Protein AF-A0A353R3P4-F1 (afdb_monomer)

pLDDT: mean 89.66, std 14.31, range [36.53, 98.06]

Structure (mmCIF, N/CA/C/O backbone):
data_AF-A0A353R3P4-F1
#
_entry.id   AF-A0A353R3P4-F1
#
loop_
_atom_site.group_PDB
_atom_site.id
_atom_site.type_symbol
_atom_site.label_atom_id
_atom_site.label_alt_id
_atom_site.label_comp_id
_atom_site.label_asym_id
_atom_site.label_entity_id
_atom_site.label_seq_id
_atom_site.pdbx_PDB_ins_code
_atom_site.Cartn_x
_atom_site.Cartn_y
_atom_site.Cartn_z
_atom_site.occupancy
_atom_site.B_iso_or_equiv
_atom_site.auth_seq_id
_atom_site.auth_comp_id
_atom_site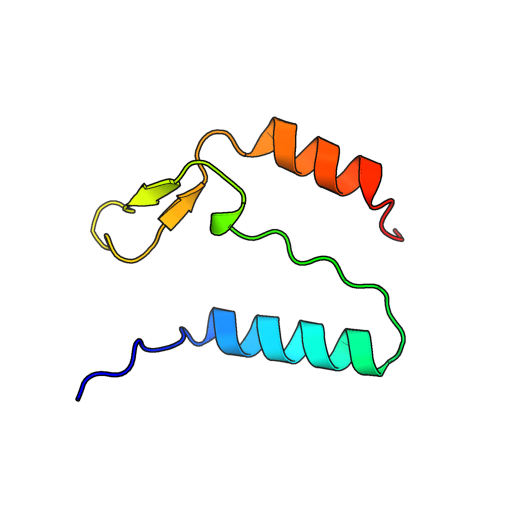.auth_asym_id
_atom_site.auth_atom_id
_atom_site.pdbx_PDB_model_num
ATOM 1 N N . ALA A 1 1 ? 24.287 -14.535 11.302 1.00 38.03 1 ALA A N 1
ATOM 2 C CA . ALA A 1 1 ? 22.812 -14.585 11.220 1.00 38.03 1 ALA A CA 1
ATOM 3 C C . ALA A 1 1 ? 22.284 -13.205 10.830 1.00 38.03 1 ALA A C 1
ATOM 5 O O . ALA A 1 1 ? 22.117 -12.356 11.696 1.00 38.03 1 ALA A O 1
ATOM 6 N N . TRP A 1 2 ? 22.093 -12.941 9.536 1.00 36.53 2 TRP A N 1
ATOM 7 C CA . TRP A 1 2 ? 21.506 -11.682 9.065 1.00 36.53 2 TRP A CA 1
ATOM 8 C C . TRP A 1 2 ? 20.003 -11.913 8.885 1.00 36.53 2 TRP A C 1
ATOM 10 O O . TRP A 1 2 ? 19.589 -12.683 8.025 1.00 36.53 2 TRP A O 1
ATOM 20 N N . LYS A 1 3 ? 19.182 -11.318 9.755 1.00 40.84 3 LYS A N 1
ATOM 21 C CA . LYS A 1 3 ? 17.726 -11.279 9.560 1.00 40.84 3 LYS A CA 1
ATOM 22 C C . LYS A 1 3 ? 17.415 -10.201 8.520 1.00 40.84 3 LYS A C 1
ATOM 24 O O . LYS A 1 3 ? 17.996 -9.123 8.646 1.00 40.84 3 LYS A O 1
ATOM 29 N N . PRO A 1 4 ? 16.527 -10.435 7.537 1.00 49.66 4 PRO A N 1
ATOM 30 C CA . PRO A 1 4 ? 16.130 -9.378 6.613 1.00 49.66 4 PRO A CA 1
ATOM 31 C C . PRO A 1 4 ? 15.673 -8.165 7.432 1.00 49.66 4 PRO A C 1
ATOM 33 O O . PRO A 1 4 ? 14.778 -8.273 8.272 1.00 49.66 4 PRO A O 1
ATOM 36 N N . GLN A 1 5 ? 16.366 -7.038 7.265 1.00 57.44 5 GLN A N 1
ATOM 37 C CA . GLN A 1 5 ? 16.007 -5.787 7.921 1.00 57.44 5 GLN A CA 1
ATOM 38 C C . GLN A 1 5 ? 14.645 -5.380 7.362 1.00 57.44 5 GLN A C 1
ATOM 40 O O . GLN A 1 5 ? 14.513 -5.082 6.177 1.00 57.44 5 GLN A O 1
ATOM 45 N N . ILE A 1 6 ? 13.608 -5.414 8.198 1.00 64.44 6 ILE A N 1
ATOM 46 C CA . ILE A 1 6 ? 12.334 -4.795 7.843 1.00 64.44 6 ILE A CA 1
ATOM 47 C C . ILE A 1 6 ? 12.597 -3.289 7.818 1.00 64.44 6 ILE A C 1
ATOM 49 O O . ILE A 1 6 ? 12.826 -2.689 8.867 1.00 64.44 6 ILE A O 1
ATOM 53 N N . ASN A 1 7 ? 12.595 -2.694 6.623 1.00 78.50 7 ASN A N 1
ATOM 54 C CA . ASN A 1 7 ? 12.803 -1.258 6.440 1.00 78.50 7 ASN A CA 1
ATOM 55 C C . ASN A 1 7 ? 11.874 -0.455 7.365 1.00 78.50 7 ASN A C 1
ATOM 57 O O . ASN A 1 7 ? 10.711 -0.824 7.552 1.00 78.50 7 ASN A O 1
ATOM 61 N N . GLY A 1 8 ? 12.361 0.667 7.909 1.00 83.56 8 GLY A N 1
ATOM 62 C CA . GLY A 1 8 ? 11.589 1.514 8.831 1.00 83.56 8 GLY A CA 1
ATOM 63 C C . GLY 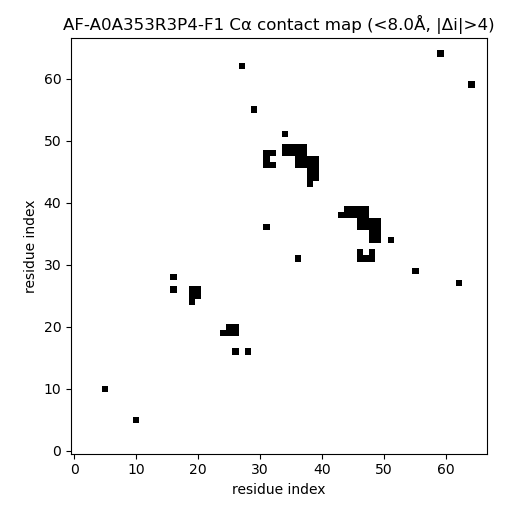A 1 8 ? 10.202 1.889 8.292 1.00 83.56 8 GLY A C 1
ATOM 64 O O . GLY A 1 8 ? 9.234 1.898 9.047 1.00 83.56 8 GLY A O 1
ATOM 65 N N . VAL A 1 9 ? 10.080 2.074 6.972 1.00 87.62 9 VAL A N 1
ATOM 66 C CA . VAL A 1 9 ? 8.802 2.302 6.274 1.00 87.62 9 VAL A CA 1
ATOM 67 C C . VAL A 1 9 ? 7.829 1.137 6.463 1.00 87.62 9 VAL A C 1
ATOM 69 O O . VAL A 1 9 ? 6.691 1.354 6.867 1.00 87.62 9 VAL A O 1
ATOM 72 N N . VAL A 1 10 ? 8.272 -0.102 6.229 1.00 88.00 10 VAL A N 1
ATOM 73 C CA . VAL A 1 10 ? 7.423 -1.296 6.373 1.00 88.00 10 VAL A CA 1
ATOM 74 C C . VAL A 1 10 ? 6.978 -1.448 7.823 1.00 88.00 10 VAL A C 1
ATOM 76 O O . VAL A 1 10 ? 5.807 -1.706 8.080 1.00 88.00 10 VAL A O 1
ATOM 79 N N . ARG A 1 11 ? 7.874 -1.209 8.790 1.00 90.00 11 ARG A N 1
ATOM 80 C CA . ARG A 1 11 ? 7.511 -1.240 10.214 1.00 90.00 11 ARG A CA 1
ATOM 81 C C . ARG A 1 11 ? 6.428 -0.211 10.548 1.00 90.00 11 ARG A C 1
ATOM 83 O O . ARG A 1 11 ? 5.477 -0.546 11.258 1.00 90.00 11 ARG A O 1
ATOM 90 N N . THR A 1 12 ? 6.564 1.019 10.059 1.00 93.62 12 THR A N 1
ATOM 91 C CA . THR A 1 12 ? 5.591 2.088 10.316 1.00 93.62 12 THR A CA 1
ATOM 92 C C . THR A 1 12 ? 4.244 1.785 9.661 1.00 93.62 12 THR A C 1
ATOM 94 O O . THR A 1 12 ? 3.226 1.853 10.347 1.00 93.62 12 THR A O 1
ATOM 97 N N . LEU A 1 13 ? 4.224 1.369 8.389 1.00 94.19 13 LEU A N 1
ATOM 98 C CA . LEU A 1 13 ? 2.989 1.019 7.678 1.00 94.19 13 LEU A CA 1
ATOM 99 C C . LEU A 1 13 ? 2.280 -0.193 8.301 1.00 94.19 13 LEU A C 1
ATOM 101 O O . LEU A 1 13 ? 1.070 -0.142 8.496 1.00 94.19 13 LEU A O 1
ATOM 105 N N . SER A 1 14 ? 3.011 -1.238 8.702 1.00 93.31 14 SER A N 1
ATOM 106 C CA . SER A 1 14 ? 2.424 -2.386 9.411 1.00 93.31 14 SER A CA 1
ATOM 107 C C . SER A 1 14 ? 1.875 -1.999 10.784 1.00 93.31 14 SER A C 1
ATOM 109 O O . SER A 1 14 ? 0.839 -2.501 11.209 1.00 93.31 14 SER A O 1
ATOM 111 N N . THR A 1 15 ? 2.548 -1.088 11.495 1.00 95.31 15 THR A N 1
ATOM 112 C CA . THR A 1 15 ? 2.038 -0.567 12.774 1.00 95.31 15 THR A CA 1
ATOM 113 C C . THR A 1 15 ? 0.753 0.235 12.566 1.00 95.31 15 THR A C 1
ATOM 115 O O . THR A 1 15 ? -0.172 0.104 13.367 1.00 95.31 15 THR A O 1
ATOM 118 N N . LEU A 1 16 ? 0.682 1.041 11.503 1.00 96.62 16 LEU A N 1
ATOM 119 C CA . LEU A 1 16 ? -0.511 1.805 11.146 1.00 96.62 16 LEU A CA 1
ATOM 120 C C . LEU A 1 16 ? -1.680 0.882 10.771 1.00 96.62 16 LEU A C 1
ATOM 122 O O . LEU A 1 16 ? -2.753 1.034 11.346 1.00 96.62 16 LEU A O 1
ATOM 126 N N . ASP A 1 17 ? -1.461 -0.099 9.887 1.00 96.56 17 ASP A N 1
ATOM 127 C CA . ASP A 1 17 ? -2.473 -1.098 9.500 1.00 96.56 17 ASP A CA 1
ATOM 128 C C . ASP A 1 17 ? -3.042 -1.816 10.732 1.00 96.56 17 ASP A C 1
ATOM 130 O O . ASP A 1 17 ? -4.255 -1.826 10.936 1.00 96.56 17 ASP A O 1
ATOM 134 N N . ASN A 1 18 ? -2.172 -2.310 11.619 1.00 97.00 18 ASN A N 1
ATOM 135 C CA . ASN A 1 18 ? -2.596 -2.974 12.852 1.00 97.00 18 ASN A CA 1
ATOM 136 C C . ASN A 1 18 ? -3.438 -2.061 13.754 1.00 97.00 18 ASN A C 1
ATOM 138 O O . ASN A 1 18 ? -4.443 -2.504 14.309 1.00 97.00 18 ASN A O 1
ATOM 142 N N . ARG A 1 19 ? -3.044 -0.791 13.914 1.00 98.06 19 ARG A N 1
ATOM 143 C CA . ARG A 1 19 ? -3.787 0.166 14.748 1.00 98.06 19 ARG A CA 1
ATOM 144 C C . ARG A 1 19 ? -5.148 0.507 14.150 1.00 98.06 19 ARG A C 1
ATOM 146 O O . ARG A 1 19 ? -6.126 0.511 14.885 1.00 98.06 19 ARG A O 1
ATOM 153 N N . LEU A 1 20 ? -5.223 0.753 12.844 1.00 97.50 20 LEU A N 1
ATOM 154 C CA . LEU A 1 20 ? -6.486 1.048 12.163 1.00 97.50 20 LEU A CA 1
ATOM 155 C C . LEU A 1 20 ? -7.455 -0.137 12.245 1.00 97.50 20 LEU A C 1
ATOM 157 O O . LEU A 1 20 ? -8.618 0.050 12.595 1.00 97.50 20 LEU A O 1
ATOM 161 N N . ARG A 1 21 ? -6.965 -1.363 12.032 1.00 97.50 21 ARG A N 1
ATOM 162 C CA . ARG A 1 21 ? -7.771 -2.579 12.225 1.00 97.50 21 ARG A CA 1
ATOM 163 C C . ARG A 1 21 ? -8.257 -2.731 13.664 1.00 97.50 21 ARG A C 1
ATOM 165 O O . ARG A 1 21 ? -9.408 -3.092 13.877 1.00 97.50 21 ARG A O 1
ATOM 172 N N . ALA A 1 22 ? -7.406 -2.440 14.650 1.00 97.88 22 ALA A N 1
ATOM 173 C CA . ALA A 1 22 ? -7.784 -2.494 16.064 1.00 97.88 22 ALA A CA 1
ATOM 174 C C . ALA A 1 22 ? -8.861 -1.460 16.440 1.00 97.88 22 ALA A C 1
ATOM 176 O O . ALA A 1 22 ? -9.617 -1.685 17.379 1.00 97.88 22 ALA A O 1
ATOM 177 N N . LEU A 1 23 ? -8.952 -0.354 15.696 1.00 97.75 23 LEU A N 1
ATOM 178 C CA . LEU A 1 23 ? -10.014 0.647 15.827 1.00 97.75 23 LEU A CA 1
ATOM 179 C C . LEU A 1 23 ? -11.305 0.264 15.081 1.00 97.75 23 LEU A C 1
ATOM 181 O O . LEU A 1 23 ? -12.267 1.023 15.108 1.00 97.75 23 LEU A O 1
ATOM 185 N N . GLY A 1 24 ? -11.349 -0.908 14.438 1.00 97.38 24 GLY A N 1
ATOM 186 C CA . GLY A 1 24 ? -12.523 -1.403 13.718 1.00 97.38 24 GLY A CA 1
ATOM 187 C C . GLY A 1 24 ? -12.579 -1.005 12.244 1.00 97.38 24 GLY A C 1
ATOM 1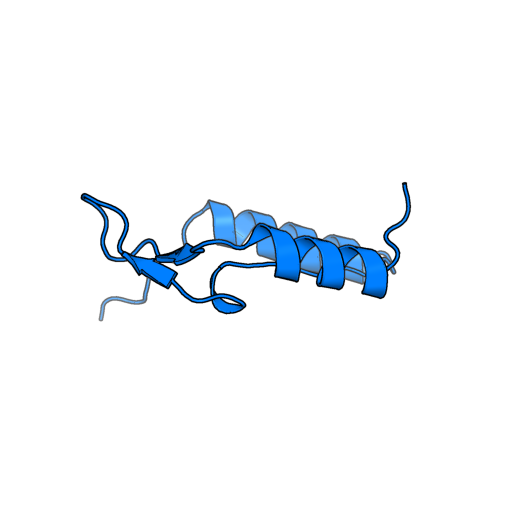88 O O . GLY A 1 24 ? -13.550 -1.345 11.573 1.00 97.38 24 GLY A O 1
ATOM 189 N N . HIS A 1 25 ? -11.551 -0.337 11.711 1.00 97.06 25 HIS A N 1
ATOM 190 C CA . HIS A 1 25 ? -11.512 0.003 10.291 1.00 97.06 25 HIS A CA 1
ATOM 191 C C . HIS A 1 25 ? -11.173 -1.216 9.434 1.00 97.06 25 HIS A C 1
ATOM 193 O O . HIS A 1 25 ? -10.239 -1.978 9.717 1.00 97.06 25 HIS A O 1
ATOM 199 N N . LEU A 1 26 ? -11.890 -1.361 8.322 1.00 96.31 26 LEU A N 1
ATOM 200 C CA . LEU A 1 26 ? -11.512 -2.292 7.274 1.00 96.31 26 LEU A CA 1
ATOM 201 C C . LEU A 1 26 ? -10.346 -1.687 6.486 1.00 96.31 26 LEU A C 1
ATOM 203 O O . LEU A 1 26 ? -10.486 -0.656 5.843 1.00 96.31 26 LEU A O 1
ATOM 207 N N . VAL A 1 27 ? -9.181 -2.334 6.522 1.00 96.19 27 VAL A N 1
ATOM 208 C CA . VAL A 1 27 ? -7.984 -1.852 5.816 1.00 9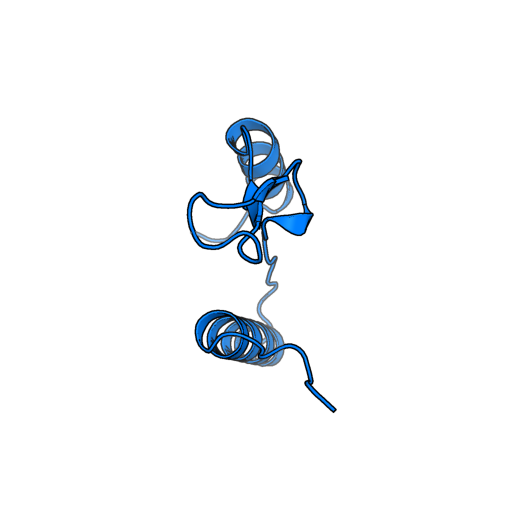6.19 27 VAL A CA 1
ATOM 209 C C . VAL A 1 27 ? -7.565 -2.851 4.747 1.00 96.19 27 VAL A C 1
ATOM 211 O O . VAL A 1 27 ? -7.511 -4.063 4.992 1.00 96.19 27 VAL A O 1
ATOM 214 N N . LYS A 1 28 ? -7.199 -2.353 3.563 1.00 95.38 28 LYS A N 1
ATOM 215 C CA . LYS A 1 28 ? -6.588 -3.144 2.490 1.00 95.38 28 LYS A CA 1
ATOM 216 C C . LYS A 1 28 ? -5.217 -2.578 2.133 1.00 95.38 28 LYS A C 1
ATOM 218 O O . LYS A 1 28 ? -5.106 -1.484 1.598 1.00 95.38 28 LYS A O 1
ATOM 223 N N . VAL A 1 29 ? -4.164 -3.359 2.379 1.00 95.06 29 VAL A N 1
ATOM 224 C CA . VAL A 1 29 ? -2.800 -2.999 1.969 1.00 95.06 29 VAL A CA 1
ATOM 225 C C . VAL A 1 29 ? -2.567 -3.427 0.521 1.00 95.06 29 VAL A C 1
ATOM 227 O O . VAL A 1 29 ? -2.635 -4.615 0.194 1.00 95.06 29 VAL A O 1
ATOM 230 N N . ILE A 1 30 ? -2.252 -2.460 -0.341 1.00 94.75 30 ILE A N 1
ATOM 231 C CA . ILE A 1 30 ? -1.802 -2.693 -1.718 1.00 94.75 30 ILE A CA 1
ATOM 232 C C . ILE A 1 30 ? -0.278 -2.542 -1.740 1.00 94.75 30 ILE A C 1
ATOM 234 O O . ILE A 1 30 ? 0.247 -1.476 -1.437 1.00 94.75 30 ILE A O 1
ATOM 238 N N . GLN A 1 31 ? 0.441 -3.616 -2.074 1.00 92.69 31 GLN A N 1
ATOM 239 C CA . GLN A 1 31 ? 1.908 -3.667 -2.024 1.00 92.69 31 GLN A CA 1
ATOM 240 C C . GLN A 1 31 ? 2.517 -4.247 -3.312 1.00 92.69 31 GLN A C 1
ATOM 242 O O . GLN A 1 31 ? 1.825 -4.982 -4.023 1.00 92.69 31 GLN A O 1
ATOM 247 N N . PRO A 1 32 ? 3.812 -3.997 -3.608 1.00 92.06 32 PRO A N 1
ATOM 248 C CA . PRO A 1 32 ? 4.447 -4.436 -4.855 1.00 92.06 32 PRO A CA 1
ATOM 249 C C . PRO A 1 32 ? 4.358 -5.941 -5.136 1.00 92.06 32 PRO A C 1
ATOM 251 O O . PRO A 1 32 ? 4.238 -6.330 -6.292 1.00 92.06 32 PRO A O 1
ATOM 254 N N . GLY A 1 33 ? 4.337 -6.792 -4.101 1.00 91.31 33 GLY A N 1
ATOM 255 C CA . GLY A 1 33 ? 4.182 -8.248 -4.249 1.00 91.31 33 GLY A CA 1
ATOM 256 C C . GLY A 1 33 ? 2.861 -8.696 -4.891 1.00 91.31 33 GLY A C 1
ATOM 257 O O . GLY A 1 33 ? 2.713 -9.865 -5.230 1.00 91.31 33 GLY A O 1
ATOM 258 N N . LEU A 1 34 ? 1.904 -7.783 -5.085 1.00 94.38 34 LEU A N 1
ATOM 259 C CA . LEU A 1 34 ? 0.669 -8.042 -5.825 1.00 94.38 34 LEU A CA 1
ATOM 260 C C . LEU A 1 34 ? 0.842 -7.906 -7.349 1.00 94.38 34 LEU A C 1
ATOM 262 O O . LEU A 1 34 ? -0.115 -8.166 -8.079 1.00 94.38 34 LEU A O 1
ATOM 266 N N . PHE A 1 35 ? 2.009 -7.499 -7.848 1.00 96.31 35 PHE A N 1
ATOM 267 C CA . PHE A 1 35 ? 2.254 -7.184 -9.259 1.00 96.31 35 PHE A CA 1
ATOM 268 C C . PHE A 1 35 ? 3.498 -7.905 -9.784 1.00 96.31 35 PHE A C 1
ATOM 270 O O . PHE A 1 35 ? 4.299 -8.446 -9.020 1.00 96.31 35 PHE A O 1
ATOM 277 N N . ASN A 1 36 ?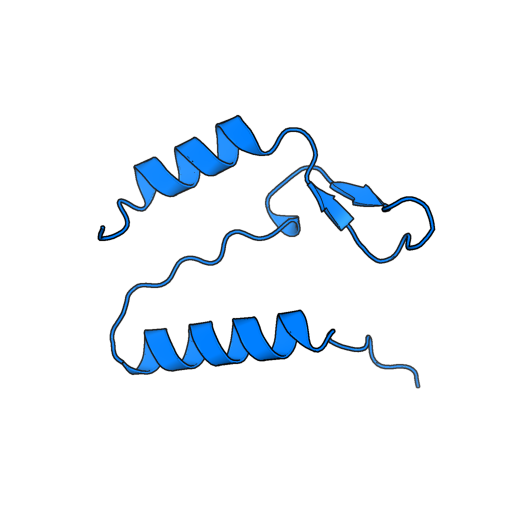 3.693 -7.861 -11.102 1.00 96.62 36 ASN A N 1
ATOM 278 C CA . ASN A 1 36 ? 5.003 -8.155 -11.670 1.00 96.62 36 ASN A CA 1
ATOM 279 C C . ASN A 1 36 ? 5.993 -7.103 -11.168 1.00 96.62 36 ASN A C 1
ATOM 281 O O . ASN A 1 36 ? 5.678 -5.912 -11.164 1.00 96.62 36 ASN A O 1
ATOM 285 N N . THR A 1 37 ? 7.177 -7.539 -10.737 1.00 96.44 37 THR A N 1
ATOM 286 C CA . THR A 1 37 ? 8.177 -6.629 -10.177 1.00 96.44 37 THR A CA 1
ATOM 287 C C . THR A 1 37 ? 9.562 -6.831 -10.760 1.00 96.44 37 THR A C 1
ATOM 289 O O . THR A 1 37 ? 9.991 -7.964 -10.988 1.00 96.44 37 THR A O 1
ATOM 292 N N . VAL A 1 38 ? 10.290 -5.726 -10.894 1.00 96.44 38 VAL A N 1
ATOM 293 C CA . VAL A 1 38 ? 11.708 -5.689 -11.275 1.00 96.44 38 VAL A CA 1
ATOM 294 C C . VAL A 1 38 ? 12.546 -5.112 -10.129 1.00 96.44 38 VAL A C 1
ATOM 296 O O . VAL A 1 38 ? 12.009 -4.359 -9.310 1.00 96.44 38 VAL A O 1
ATOM 299 N N . PRO A 1 39 ? 13.832 -5.484 -10.009 1.00 94.75 39 PRO A N 1
ATOM 300 C CA . PRO A 1 39 ? 14.740 -4.849 -9.056 1.00 94.75 39 PRO A CA 1
ATOM 301 C C . PRO A 1 39 ? 14.947 -3.363 -9.394 1.00 94.75 39 PRO A C 1
ATOM 303 O O . PRO A 1 39 ? 15.011 -2.993 -10.568 1.00 94.75 39 PRO A O 1
ATOM 306 N N . MET A 1 40 ? 15.066 -2.512 -8.376 1.00 93.94 40 MET A N 1
ATOM 307 C CA . MET A 1 40 ? 15.371 -1.089 -8.542 1.00 93.94 40 MET A CA 1
ATOM 308 C C . MET A 1 40 ? 16.849 -0.883 -8.944 1.00 93.94 40 MET A C 1
ATOM 310 O O . MET A 1 40 ? 17.728 -1.555 -8.392 1.00 93.94 40 MET A O 1
ATOM 314 N N . PRO A 1 41 ? 17.169 0.034 -9.881 1.00 92.12 41 PRO A N 1
ATOM 315 C CA . PRO A 1 41 ? 18.555 0.307 -10.264 1.00 92.12 41 PRO A CA 1
ATOM 316 C C . PRO A 1 41 ? 19.393 0.847 -9.094 1.00 92.12 41 PRO A C 1
ATOM 318 O O . PRO A 1 41 ? 19.170 1.957 -8.626 1.00 92.12 41 PRO A O 1
ATOM 321 N N . GLY A 1 42 ? 20.381 0.073 -8.639 1.00 91.56 42 GLY A N 1
ATOM 322 C CA . GLY A 1 42 ? 21.251 0.427 -7.507 1.00 91.56 42 GLY A CA 1
ATOM 323 C C . GLY A 1 42 ? 20.833 -0.177 -6.161 1.00 91.56 42 GLY A C 1
ATOM 324 O O . GLY A 1 42 ? 21.670 -0.251 -5.268 1.00 91.56 42 GLY A O 1
ATOM 325 N N . TYR A 1 43 ? 19.599 -0.682 -6.040 1.00 87.62 43 TYR A N 1
ATOM 326 C CA . TYR A 1 43 ? 19.076 -1.356 -4.842 1.00 87.62 43 TYR A CA 1
ATOM 327 C C . T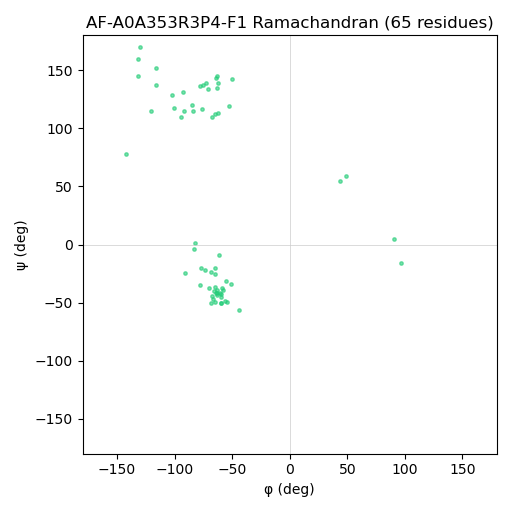YR A 1 43 ? 18.183 -2.536 -5.251 1.00 87.62 43 TYR A C 1
ATOM 329 O O . TYR A 1 43 ? 16.953 -2.449 -5.271 1.00 87.62 43 TYR A O 1
ATOM 337 N N . ALA A 1 44 ? 18.800 -3.655 -5.636 1.00 87.31 44 ALA A N 1
ATOM 338 C CA . ALA A 1 44 ? 18.092 -4.797 -6.219 1.00 87.31 44 ALA A CA 1
ATOM 339 C C . ALA A 1 44 ? 17.112 -5.494 -5.253 1.00 87.31 44 ALA A C 1
ATOM 341 O O . ALA A 1 44 ? 16.188 -6.189 -5.686 1.00 87.31 44 ALA A O 1
ATOM 342 N N . GLU A 1 45 ? 17.289 -5.297 -3.949 1.00 84.31 45 GLU A N 1
ATOM 343 C CA . GLU A 1 45 ? 16.383 -5.742 -2.895 1.00 84.31 45 GLU A CA 1
ATOM 344 C C . GLU A 1 45 ? 15.037 -4.998 -2.907 1.00 84.31 45 GLU A C 1
ATOM 346 O O . GLU A 1 45 ? 14.029 -5.541 -2.444 1.00 84.31 45 GLU A O 1
ATOM 351 N N . ILE A 1 46 ? 14.990 -3.783 -3.466 1.00 87.88 46 ILE A N 1
ATOM 352 C CA . ILE A 1 46 ? 13.755 -3.015 -3.626 1.00 87.88 46 ILE A CA 1
ATOM 353 C C . ILE A 1 46 ? 13.062 -3.472 -4.910 1.00 87.88 46 ILE A C 1
ATOM 355 O O . ILE A 1 46 ? 13.552 -3.280 -6.022 1.00 87.88 46 ILE A O 1
ATOM 359 N N . ARG A 1 47 ? 11.883 -4.077 -4.753 1.00 91.19 47 ARG A N 1
ATOM 360 C CA . ARG A 1 47 ? 11.057 -4.577 -5.858 1.00 91.19 47 ARG A CA 1
ATOM 361 C C . ARG A 1 47 ? 10.061 -3.507 -6.301 1.00 91.19 47 ARG A C 1
ATOM 363 O O . ARG A 1 47 ? 9.154 -3.159 -5.546 1.00 91.19 47 ARG A O 1
ATOM 370 N N . LEU A 1 48 ? 10.208 -3.014 -7.529 1.00 93.88 48 LEU A N 1
ATOM 371 C CA . LEU A 1 48 ? 9.316 -2.022 -8.136 1.00 93.88 48 LEU A CA 1
ATOM 372 C C . LEU A 1 48 ? 8.211 -2.717 -8.927 1.00 93.88 48 LEU A C 1
ATOM 374 O O . LEU A 1 48 ? 8.505 -3.593 -9.737 1.00 93.88 48 LEU A O 1
ATOM 378 N N . ALA A 1 49 ? 6.955 -2.325 -8.708 1.00 96.44 49 ALA A N 1
ATOM 379 C CA . ALA A 1 49 ? 5.822 -2.822 -9.484 1.00 96.44 49 ALA A CA 1
ATOM 380 C C . ALA A 1 49 ? 5.838 -2.257 -10.910 1.00 96.44 49 ALA A C 1
ATOM 382 O O . ALA A 1 49 ? 6.012 -1.056 -11.108 1.00 96.44 49 ALA A O 1
ATOM 383 N N . VAL A 1 50 ? 5.626 -3.125 -11.897 1.00 97.00 50 VAL A N 1
ATOM 384 C CA . VAL A 1 50 ? 5.619 -2.770 -13.320 1.00 97.00 50 VAL A CA 1
ATOM 385 C C . VAL A 1 50 ? 4.177 -2.681 -13.816 1.00 97.00 50 VAL A C 1
ATOM 387 O O . VAL A 1 50 ? 3.396 -3.605 -13.593 1.00 97.00 50 VAL A O 1
ATOM 390 N N . TRP A 1 51 ? 3.834 -1.566 -14.475 1.00 96.62 51 TRP A N 1
ATOM 391 C CA . TRP A 1 51 ? 2.484 -1.252 -14.974 1.00 96.62 51 TRP A CA 1
ATOM 392 C C . TRP A 1 51 ? 1.348 -1.566 -13.969 1.00 96.62 51 TRP A C 1
ATOM 394 O O . TRP A 1 51 ? 0.418 -2.307 -14.299 1.00 96.62 51 TRP A O 1
ATOM 404 N N . PRO A 1 52 ? 1.395 -1.034 -12.729 1.00 96.25 52 PRO A N 1
ATOM 405 C CA . PRO A 1 52 ? 0.435 -1.406 -11.687 1.00 96.25 52 PRO A CA 1
ATOM 406 C C . PRO A 1 52 ? -0.969 -0.811 -11.887 1.00 96.25 52 PRO A C 1
ATOM 408 O O . PRO A 1 52 ? -1.932 -1.377 -11.369 1.00 96.25 52 PRO A O 1
ATOM 411 N N . ASP A 1 53 ? -1.094 0.284 -12.644 1.00 96.69 53 ASP A N 1
ATOM 412 C CA . ASP A 1 53 ? -2.296 1.127 -12.763 1.00 96.69 53 ASP A CA 1
ATOM 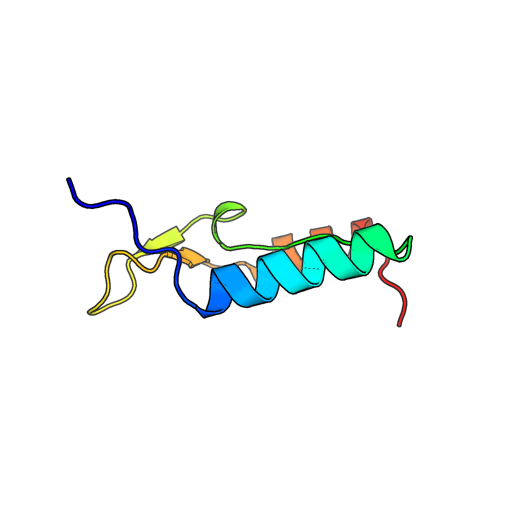413 C C . ASP A 1 53 ? -3.607 0.349 -12.906 1.00 96.69 53 ASP A C 1
ATOM 415 O O . ASP A 1 53 ? -4.510 0.490 -12.082 1.00 96.69 53 ASP A O 1
ATOM 419 N N . GLY A 1 54 ? -3.710 -0.529 -13.910 1.00 97.31 54 GLY A N 1
ATOM 420 C CA . GLY A 1 54 ? -4.961 -1.241 -14.187 1.00 97.31 54 GLY A CA 1
ATOM 421 C C . GLY A 1 54 ? -5.397 -2.158 -13.042 1.00 97.31 54 GLY A C 1
ATOM 422 O O . GLY A 1 54 ? -6.578 -2.224 -12.697 1.00 97.31 54 GLY A O 1
ATOM 423 N N . LYS A 1 55 ? -4.442 -2.846 -12.405 1.00 96.88 55 LYS A N 1
ATOM 424 C CA . LYS A 1 55 ? -4.738 -3.729 -11.272 1.00 96.88 55 LYS A CA 1
ATOM 425 C C . LYS A 1 55 ? -4.963 -2.937 -9.984 1.00 96.88 55 LYS A C 1
ATOM 427 O O . LYS A 1 55 ? -5.827 -3.334 -9.211 1.00 96.88 55 LYS A O 1
ATOM 432 N N . VAL A 1 56 ? -4.258 -1.824 -9.766 1.00 97.38 56 VAL A N 1
ATOM 433 C CA . VAL A 1 56 ? -4.529 -0.911 -8.642 1.00 97.38 56 VAL A CA 1
ATOM 434 C C . VAL A 1 56 ? -5.952 -0.377 -8.733 1.00 97.38 56 VAL A C 1
ATOM 436 O O . VAL A 1 56 ? -6.696 -0.518 -7.769 1.00 97.38 56 VAL A O 1
ATOM 439 N N . ARG A 1 57 ? -6.360 0.141 -9.896 1.00 97.25 57 ARG A N 1
ATOM 440 C CA . ARG A 1 57 ? -7.719 0.649 -10.110 1.00 97.25 57 ARG A CA 1
ATOM 441 C C . ARG A 1 57 ? -8.773 -0.412 -9.814 1.00 97.25 57 ARG A C 1
ATOM 443 O O . ARG A 1 57 ? -9.645 -0.181 -8.994 1.00 97.25 57 ARG A O 1
ATOM 450 N N . ARG A 1 58 ? -8.614 -1.623 -10.360 1.00 97.19 58 ARG A N 1
ATOM 451 C CA . ARG A 1 58 ? -9.522 -2.745 -10.068 1.00 97.19 58 ARG A CA 1
ATOM 452 C C . ARG A 1 58 ? -9.573 -3.107 -8.579 1.00 97.19 58 ARG A C 1
ATOM 454 O O . ARG A 1 58 ? -10.624 -3.506 -8.093 1.00 97.19 58 ARG A O 1
ATOM 461 N N . LEU A 1 59 ? -8.443 -3.039 -7.872 1.00 96.81 59 LEU A N 1
ATOM 462 C CA . LEU A 1 59 ? -8.390 -3.318 -6.434 1.00 96.81 59 LEU A CA 1
ATOM 463 C C . LEU A 1 59 ? -9.082 -2.227 -5.614 1.00 96.81 59 LEU A C 1
ATOM 465 O O . LEU A 1 59 ? -9.718 -2.566 -4.623 1.00 96.81 59 LEU A O 1
ATOM 469 N N . LEU A 1 60 ? -8.955 -0.962 -6.015 1.00 96.62 60 LEU A N 1
ATOM 470 C CA . LEU A 1 60 ? -9.643 0.162 -5.382 1.00 96.62 60 LEU A CA 1
ATOM 471 C C . LEU A 1 60 ? -11.150 0.095 -5.644 1.00 96.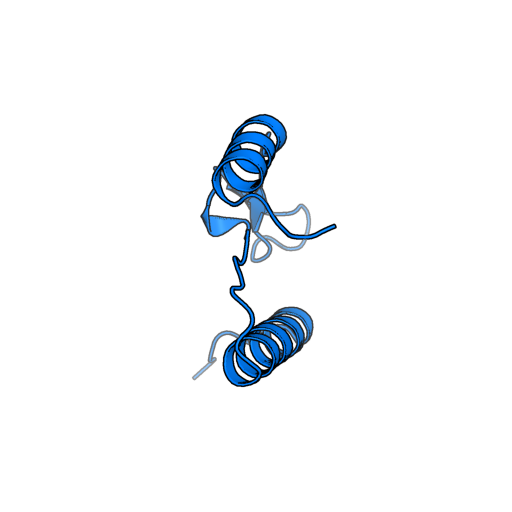62 60 LEU A C 1
ATOM 473 O O . LEU A 1 60 ? -11.916 0.105 -4.688 1.00 96.62 60 LEU A O 1
ATOM 477 N N . ASP A 1 61 ? -11.557 -0.075 -6.904 1.00 96.88 61 ASP A N 1
ATOM 478 C CA . ASP A 1 61 ? -12.966 -0.184 -7.304 1.00 96.88 61 ASP A CA 1
ATOM 479 C C . ASP A 1 61 ? -13.661 -1.354 -6.589 1.00 96.88 61 ASP A C 1
ATOM 481 O O . ASP A 1 61 ? -14.797 -1.230 -6.159 1.00 96.88 61 ASP A O 1
ATOM 485 N N . ALA A 1 62 ? -12.978 -2.493 -6.421 1.00 96.94 62 ALA A N 1
ATOM 486 C CA . ALA A 1 62 ? -13.533 -3.651 -5.718 1.00 96.94 62 ALA A CA 1
ATOM 487 C C . ALA A 1 62 ? -13.530 -3.513 -4.187 1.00 96.94 62 ALA A C 1
ATOM 489 O O . ALA A 1 62 ? -14.204 -4.288 -3.510 1.00 96.94 62 ALA A O 1
ATOM 490 N N . PHE A 1 63 ? -12.702 -2.623 -3.638 1.00 96.94 63 PH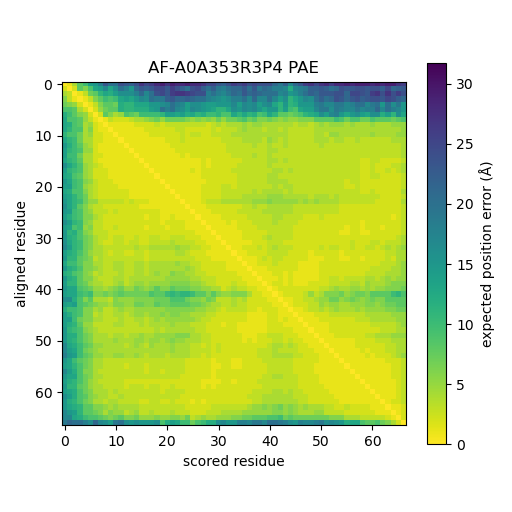E A N 1
ATOM 491 C CA . PHE A 1 63 ? -12.627 -2.393 -2.198 1.00 96.94 63 PHE A CA 1
ATOM 492 C C . PHE A 1 63 ? -13.587 -1.295 -1.734 1.00 96.94 63 PHE A C 1
ATOM 494 O O . PHE A 1 63 ? -13.967 -1.320 -0.570 1.00 96.94 63 PHE A O 1
ATOM 501 N N . GLU A 1 64 ? -13.963 -0.375 -2.629 1.00 96.38 64 GLU A N 1
ATOM 502 C CA . GLU A 1 64 ? -14.855 0.760 -2.353 1.00 96.38 64 GLU A CA 1
ATOM 503 C C . GLU A 1 64 ? -14.438 1.527 -1.080 1.00 96.38 64 GLU A C 1
ATOM 505 O O . GLU A 1 64 ? -15.202 1.594 -0.116 1.00 96.38 64 GLU A O 1
ATOM 510 N N . PRO A 1 65 ? -13.199 2.065 -1.022 1.00 93.44 65 PRO A N 1
ATOM 511 C CA . PRO A 1 65 ? -12.719 2.757 0.167 1.00 93.44 65 PRO A CA 1
ATOM 512 C C . PRO A 1 65 ? -13.552 4.007 0.458 1.00 93.44 65 PRO A C 1
ATOM 514 O O . PRO A 1 65 ? -13.965 4.728 -0.450 1.00 93.44 65 PRO A O 1
ATOM 517 N N . GLU A 1 66 ? -13.730 4.288 1.744 1.00 90.94 66 GLU A N 1
ATOM 518 C CA . GLU A 1 66 ? -14.352 5.520 2.221 1.00 90.94 66 GLU A CA 1
ATOM 519 C C . GLU A 1 66 ? -13.502 6.737 1.802 1.00 90.94 66 GLU A C 1
ATOM 521 O O . GLU A 1 66 ? -12.267 6.681 1.826 1.00 90.94 66 GLU A O 1
ATOM 526 N N . HIS A 1 67 ? -14.174 7.811 1.370 1.00 70.44 67 HIS A N 1
ATOM 527 C CA . HIS A 1 67 ? -13.557 9.060 0.908 1.00 70.44 67 HIS A CA 1
ATOM 528 C C . HIS A 1 67 ? -13.073 9.954 2.051 1.00 70.44 67 HIS A C 1
ATOM 530 O O . HIS A 1 67 ? -13.791 10.054 3.072 1.00 70.44 67 HIS A O 1
#

Mean predicted aligned error: 5.0 Å

Foldseek 3Di:
DDDPPCPPVNVVVVVVVVVCVVVVDDDDDDDQVVADWAADVPGRVDTDHDPCVVVVVVVCVVVVDDD

Secondary structure (DSSP, 8-state):
-------HHHHHHHHHHHHHHHTT-------GGGS-EEEETTEEEEEEESS-HHHHHHHHHHH----

Sequence (67 aa):
AWKPQINGVVRTLSTLDNRLRALGHLVKVIQPGLFNTVPMPGYAEIRLAVWPDGKVRRLLDAFEPEH

Solvent-accessible surface area (backbone atoms only — not comparable to full-atom values): 4386 Å² total; per-residue (Å²): 138,87,72,86,78,75,51,71,65,57,55,50,52,54,53,49,52,54,51,43,43,74,73,70,45,91,79,84,90,85,58,45,89,82,45,58,62,46,60,35,95,96,42,63,88,45,60,41,54,54,86,48,62,70,60,51,52,55,52,46,69,74,61,63,74,88,131

Radius of gyration: 14.59 Å; Cα contacts (8 Å, |Δi|>4): 39; chains: 1; bounding box: 38×24×31 Å